Protein AF-B9Y318-F1 (afdb_monomer)

Mean predicted aligned error: 11.29 Å

Nearest PDB structures (foldseek):
  2r6f-assembly1_A  TM=8.697E-01  e=5.733E-09  Geobacillus stearothermophilus 10
  3uwx-assembly1_A-2  TM=8.760E-01  e=1.107E-08  Geobacillus sp. Y412MC52
  2r6f-assembly1_B  TM=8.798E-01  e=1.175E-08  Geobacillus stearothermophilus 10
  2vf7-assembly1_B  TM=6.919E-01  e=1.102E-04  Deinococcus radiodurans
  2vf7-assembly2_C  TM=6.756E-01  e=2.257E-04  Deinococcus radiodurans

Secondary structure (DSSP, 8-state):
------------PPPHHHHHHHHHHH---HHHHHHHHTT------TTTTT--S-HHHHH-EETTEEHHHHHTSBHHHHHHHHHS----HHHHHHHHHHHHHHHHHHHHHHHTT-TT-BTTS-GGGSGGGGG--------PPP-

Sequence (143 aa):
SRSGNRFSRNDYIEGVKTLIERRFVETTSTMSREWYASFMAESPCPKCGGKRLNEMALSVRVGGKNIYEWTTMSVIQALDFMKNLQLDPMRAEIARLVIKEIVSRLTFLKDVGLEYLTLDRLAGRCPAARRSGSGWRRRSARS

Structure (mmCIF, N/CA/C/O backbone):
data_AF-B9Y318-F1
#
_entry.id   AF-B9Y318-F1
#
loop_
_atom_site.group_PDB
_atom_site.id
_atom_site.type_symbol
_atom_site.label_atom_id
_atom_site.label_alt_id
_atom_site.label_comp_id
_atom_site.label_asym_id
_atom_site.label_entity_id
_atom_site.label_seq_id
_atom_site.pdbx_PDB_ins_code
_atom_site.Cartn_x
_atom_site.Cartn_y
_atom_site.Cartn_z
_atom_site.occupancy
_atom_site.B_iso_or_equiv
_atom_site.auth_seq_id
_atom_site.auth_comp_id
_atom_site.auth_asym_id
_atom_site.auth_atom_id
_atom_site.pdbx_PDB_model_num
ATOM 1 N N . SER A 1 1 ? 39.372 -10.248 -65.090 1.00 48.06 1 SER A N 1
ATOM 2 C CA . SER A 1 1 ? 38.186 -10.402 -64.223 1.00 48.06 1 SER A CA 1
ATOM 3 C C . SER A 1 1 ? 38.620 -10.393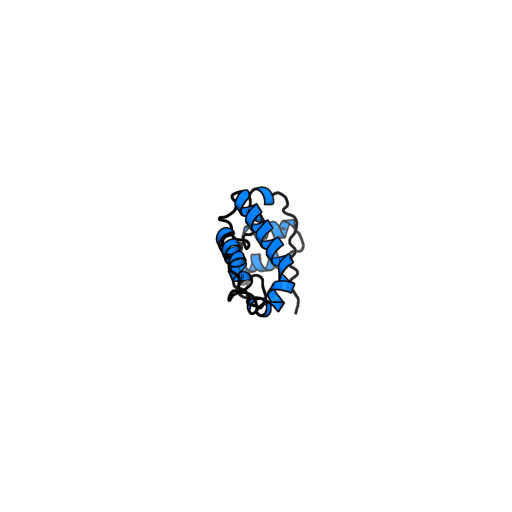 -62.766 1.00 48.06 1 SER A C 1
ATOM 5 O O . SER A 1 1 ? 39.345 -11.292 -62.367 1.00 48.06 1 SER A O 1
ATOM 7 N N . ARG A 1 2 ? 38.290 -9.347 -61.991 1.00 54.66 2 ARG A N 1
ATOM 8 C CA . ARG A 1 2 ? 38.660 -9.241 -60.566 1.00 54.66 2 ARG A CA 1
ATOM 9 C C . ARG A 1 2 ? 37.731 -10.138 -59.744 1.00 54.66 2 ARG A C 1
ATOM 11 O O . ARG A 1 2 ? 36.595 -9.761 -59.477 1.00 54.66 2 ARG A O 1
ATOM 18 N N . SER A 1 3 ? 38.191 -11.333 -59.393 1.00 60.28 3 SER A N 1
ATOM 19 C CA . SER A 1 3 ? 37.486 -12.239 -58.484 1.00 60.28 3 SER A CA 1
ATOM 20 C C . SER A 1 3 ? 37.475 -11.632 -57.079 1.00 60.28 3 SER A C 1
ATOM 22 O O . SER A 1 3 ? 38.492 -11.618 -56.388 1.00 60.28 3 SER A O 1
ATOM 24 N N . GLY A 1 4 ? 36.336 -11.061 -56.687 1.00 63.62 4 GLY A N 1
ATOM 25 C CA . GLY A 1 4 ? 36.133 -10.482 -55.363 1.00 63.62 4 GLY A CA 1
ATOM 26 C C . GLY A 1 4 ? 36.126 -11.569 -54.294 1.00 63.62 4 GLY A C 1
ATOM 27 O O . GLY A 1 4 ? 35.203 -12.380 -54.239 1.00 63.62 4 GLY A O 1
ATOM 28 N N . ASN A 1 5 ? 37.153 -11.578 -53.448 1.00 75.19 5 ASN A N 1
ATOM 29 C CA . ASN A 1 5 ? 37.239 -12.470 -52.298 1.00 75.19 5 ASN A CA 1
ATOM 30 C C . ASN A 1 5 ? 36.132 -12.095 -51.295 1.00 75.19 5 ASN A C 1
ATOM 32 O O . ASN A 1 5 ? 36.176 -11.014 -50.704 1.00 75.19 5 ASN A O 1
ATOM 36 N N . ARG A 1 6 ? 35.121 -12.954 -51.112 1.00 69.69 6 ARG A N 1
ATOM 37 C CA . ARG A 1 6 ? 34.127 -12.792 -50.038 1.00 69.69 6 ARG A CA 1
ATOM 38 C C . ARG A 1 6 ? 34.651 -13.457 -48.773 1.00 69.69 6 ARG A C 1
ATOM 40 O O . ARG A 1 6 ? 34.793 -14.673 -48.730 1.00 69.69 6 ARG A O 1
ATOM 47 N N . PHE A 1 7 ? 34.881 -12.658 -47.739 1.00 72.94 7 PHE A N 1
ATOM 48 C CA . PHE A 1 7 ? 35.099 -13.157 -46.386 1.00 72.94 7 PHE A CA 1
ATOM 49 C C . PHE A 1 7 ? 33.741 -13.337 -45.704 1.00 72.94 7 PHE A C 1
ATOM 51 O O . PHE A 1 7 ? 33.050 -12.357 -45.433 1.00 72.94 7 PHE A O 1
ATOM 58 N N . SER A 1 8 ? 33.343 -14.582 -45.443 1.00 70.88 8 SER A N 1
ATOM 59 C CA . SER A 1 8 ? 32.197 -14.893 -44.583 1.00 70.88 8 SER A CA 1
ATOM 60 C C . SER A 1 8 ? 32.695 -15.229 -43.180 1.00 70.88 8 SER A C 1
ATOM 62 O O . SER A 1 8 ? 33.397 -16.226 -43.002 1.00 70.88 8 SER A O 1
ATOM 64 N N . ARG A 1 9 ? 32.329 -14.413 -42.189 1.00 74.38 9 ARG A N 1
ATOM 65 C CA . ARG A 1 9 ? 32.573 -14.681 -40.768 1.00 74.38 9 ARG A CA 1
ATOM 66 C C . ARG A 1 9 ? 31.229 -14.884 -40.079 1.00 74.38 9 ARG A C 1
ATOM 68 O O . ARG A 1 9 ? 30.394 -13.985 -40.093 1.00 74.38 9 ARG A O 1
ATOM 75 N N . ASN A 1 10 ? 31.028 -16.063 -39.500 1.00 77.50 10 ASN A N 1
ATOM 76 C CA . ASN A 1 10 ? 29.864 -16.341 -38.667 1.00 77.50 10 ASN A CA 1
ATOM 77 C C . ASN A 1 10 ? 30.221 -16.002 -37.220 1.00 77.50 10 ASN A C 1
ATOM 79 O O . ASN A 1 10 ? 30.724 -16.853 -36.491 1.00 77.50 10 ASN A O 1
ATOM 83 N N . ASP A 1 11 ? 29.987 -14.754 -36.823 1.00 80.38 11 ASP A N 1
ATOM 84 C CA . ASP A 1 11 ? 30.015 -14.366 -35.414 1.00 80.38 11 ASP A CA 1
ATOM 85 C C . ASP A 1 11 ? 28.610 -14.532 -34.812 1.00 80.38 11 ASP A C 1
ATOM 87 O O . ASP A 1 11 ? 27.597 -14.278 -35.468 1.00 80.38 11 ASP A O 1
ATOM 91 N N . TYR A 1 12 ? 28.538 -14.969 -33.554 1.00 83.44 12 TYR A N 1
ATOM 92 C CA . TYR A 1 12 ? 27.276 -15.021 -32.822 1.00 83.44 12 TYR A CA 1
ATOM 93 C C . TYR A 1 12 ? 26.842 -13.599 -32.458 1.00 83.44 12 TYR A C 1
ATOM 95 O O . TYR A 1 12 ? 27.501 -12.920 -31.669 1.00 83.44 12 TYR A O 1
ATOM 103 N N . ILE A 1 13 ? 25.728 -13.152 -33.030 1.00 83.81 13 ILE A N 1
ATOM 104 C CA . ILE A 1 13 ? 25.113 -11.869 -32.692 1.00 83.81 13 ILE A CA 1
ATOM 105 C C . ILE A 1 13 ? 24.063 -12.138 -31.613 1.00 83.81 13 ILE A C 1
ATOM 107 O O . ILE A 1 13 ? 23.088 -12.850 -31.855 1.00 83.81 13 ILE A O 1
ATOM 111 N N . GLU A 1 14 ? 24.260 -11.580 -30.416 1.00 85.38 14 GLU A N 1
ATOM 112 C CA . GLU A 1 14 ? 23.245 -11.654 -29.363 1.00 85.38 14 GLU A CA 1
ATOM 113 C C . GLU A 1 14 ? 21.962 -10.913 -29.781 1.00 85.38 14 GLU A C 1
ATOM 115 O O . GLU A 1 14 ? 22.000 -9.899 -30.481 1.00 85.38 14 GLU A O 1
ATOM 120 N N . GLY A 1 15 ? 20.803 -11.416 -29.348 1.00 91.12 15 GLY A N 1
ATOM 121 C CA . GLY A 1 15 ? 19.522 -10.770 -29.629 1.00 91.12 15 GLY A CA 1
ATOM 122 C C . GLY A 1 15 ? 19.428 -9.381 -28.990 1.00 91.12 15 GLY A C 1
ATOM 123 O O . GLY A 1 15 ? 19.893 -9.168 -27.870 1.00 91.12 15 GLY A O 1
ATOM 124 N N . VAL A 1 16 ? 18.757 -8.442 -29.667 1.00 90.56 16 VAL A N 1
ATOM 125 C CA . VAL A 1 16 ? 18.632 -7.034 -29.228 1.00 90.56 16 VAL A CA 1
ATOM 126 C C . VAL A 1 16 ? 18.072 -6.912 -27.804 1.00 90.56 16 VAL A C 1
ATOM 128 O O . VAL A 1 16 ? 18.542 -6.090 -27.022 1.00 90.56 16 VAL A O 1
ATOM 131 N N . LYS A 1 17 ? 17.108 -7.763 -27.429 1.00 90.00 17 LYS A N 1
ATOM 132 C CA . LYS A 1 17 ? 16.550 -7.803 -26.069 1.00 90.00 17 LYS A CA 1
ATOM 133 C C . LYS A 1 17 ? 17.618 -8.147 -25.022 1.00 90.00 17 LYS A C 1
ATOM 135 O O . LYS A 1 17 ? 17.771 -7.419 -24.046 1.00 90.00 17 LYS A O 1
ATOM 140 N N . THR A 1 18 ? 18.357 -9.233 -25.242 1.00 90.44 18 THR A N 1
ATOM 141 C CA . THR A 1 18 ? 19.411 -9.710 -24.334 1.00 90.44 18 THR A CA 1
ATOM 142 C C . THR A 1 18 ? 20.529 -8.680 -24.201 1.00 90.44 18 THR A C 1
ATOM 144 O O . THR A 1 18 ? 20.978 -8.410 -23.088 1.00 90.44 18 THR A O 1
ATOM 147 N N . LEU A 1 19 ? 20.898 -8.031 -25.313 1.00 91.25 19 LEU A N 1
ATOM 148 C CA . LEU A 1 19 ? 21.851 -6.924 -25.323 1.00 91.25 19 LEU A CA 1
ATOM 149 C C . LEU A 1 19 ? 21.391 -5.790 -24.394 1.00 91.25 19 LEU A C 1
ATOM 151 O O . LEU A 1 19 ? 22.160 -5.348 -23.543 1.00 91.25 19 LEU A O 1
ATOM 155 N N . ILE A 1 20 ? 20.146 -5.323 -24.534 1.00 91.38 20 ILE A N 1
ATOM 156 C CA . ILE A 1 20 ? 19.601 -4.218 -23.727 1.00 91.38 20 ILE A CA 1
ATOM 157 C C . ILE A 1 20 ? 19.540 -4.593 -22.238 1.00 91.38 20 ILE A C 1
ATOM 159 O O . ILE A 1 20 ? 19.983 -3.810 -21.395 1.00 91.38 20 ILE A O 1
ATOM 163 N N . GLU A 1 21 ? 19.038 -5.785 -21.902 1.00 90.25 21 GLU A N 1
ATOM 164 C CA . GLU A 1 21 ? 18.947 -6.270 -20.515 1.00 90.25 21 GLU A CA 1
ATOM 165 C C . GLU A 1 21 ? 20.327 -6.337 -19.849 1.00 90.25 21 GLU A C 1
ATOM 167 O O . GLU A 1 21 ? 20.531 -5.801 -18.756 1.00 90.25 21 GLU A O 1
ATOM 172 N N . ARG A 1 22 ? 21.301 -6.935 -20.538 1.00 92.19 22 ARG A N 1
ATOM 173 C CA . ARG A 1 22 ? 22.675 -7.066 -20.054 1.00 92.19 22 ARG A CA 1
ATOM 174 C C . ARG A 1 22 ? 23.344 -5.703 -19.875 1.00 92.19 22 ARG A C 1
ATOM 176 O O . ARG A 1 22 ? 23.875 -5.413 -18.802 1.00 92.19 22 ARG A O 1
ATOM 183 N N . ARG A 1 23 ? 23.263 -4.830 -20.886 1.00 91.31 23 ARG A N 1
ATOM 184 C CA . ARG A 1 23 ? 23.849 -3.479 -20.841 1.00 91.31 23 ARG A CA 1
ATOM 185 C C . ARG A 1 23 ? 23.249 -2.636 -19.724 1.00 91.31 23 ARG A C 1
ATOM 187 O O . ARG A 1 23 ? 23.987 -1.902 -19.072 1.00 91.31 23 ARG A O 1
ATOM 194 N N . PHE A 1 24 ? 21.953 -2.761 -19.447 1.00 91.06 24 PHE A N 1
ATOM 195 C CA . PHE A 1 24 ? 21.326 -2.068 -18.322 1.00 91.06 24 PHE A CA 1
ATOM 196 C C . PHE A 1 24 ? 21.911 -2.490 -16.964 1.00 91.06 24 PHE A C 1
ATOM 198 O O . PHE A 1 24 ? 22.084 -1.652 -16.075 1.00 91.06 24 PHE A O 1
ATOM 205 N N . VAL A 1 25 ? 22.227 -3.777 -16.785 1.00 89.56 25 VAL A N 1
ATOM 206 C CA . VAL A 1 25 ? 22.806 -4.303 -15.538 1.00 89.56 25 VAL A CA 1
ATOM 207 C C . VAL A 1 25 ? 24.273 -3.902 -15.389 1.00 89.56 25 VAL A C 1
ATOM 209 O O . VAL A 1 25 ? 24.657 -3.426 -14.321 1.00 89.56 25 VAL A O 1
ATOM 212 N N . GLU A 1 26 ? 25.065 -4.056 -16.449 1.00 91.69 26 GLU A N 1
ATOM 213 C CA . GLU A 1 26 ? 26.510 -3.791 -16.448 1.00 91.69 26 GLU A CA 1
ATOM 214 C C . GLU A 1 26 ? 26.858 -2.300 -16.388 1.00 91.69 26 GLU A C 1
ATOM 216 O O . GLU A 1 26 ? 27.896 -1.925 -15.842 1.00 91.69 26 GLU A O 1
ATOM 221 N N . THR A 1 27 ? 26.015 -1.431 -16.954 1.00 91.81 27 THR A N 1
ATOM 222 C CA . THR A 1 27 ? 26.354 -0.011 -17.062 1.00 91.81 27 THR A CA 1
ATOM 223 C C . THR A 1 27 ? 26.321 0.686 -15.702 1.00 91.81 27 THR A C 1
ATOM 225 O O . THR A 1 27 ? 25.304 0.705 -15.001 1.00 91.81 27 THR A O 1
ATOM 228 N N . THR A 1 28 ? 27.440 1.324 -15.361 1.00 86.00 28 THR A N 1
ATOM 229 C CA . THR A 1 28 ? 27.622 2.129 -14.144 1.00 86.00 28 THR A CA 1
ATOM 230 C C . THR A 1 28 ? 27.196 3.590 -14.316 1.00 86.00 28 THR A C 1
ATOM 232 O O . THR A 1 28 ? 26.869 4.245 -13.329 1.00 86.00 28 THR A O 1
ATOM 235 N N . SER A 1 29 ? 27.165 4.096 -15.555 1.00 91.50 29 SER A N 1
ATOM 236 C CA . SER A 1 29 ? 26.753 5.468 -15.880 1.00 91.50 29 SER A CA 1
ATOM 237 C C . SER A 1 29 ? 25.238 5.657 -15.766 1.00 91.50 29 SER A C 1
ATOM 239 O O . SER A 1 29 ? 24.455 4.861 -16.290 1.00 91.50 29 SER A O 1
ATOM 241 N N . THR A 1 30 ? 24.821 6.743 -15.113 1.00 88.06 30 THR A N 1
ATOM 242 C CA . THR A 1 30 ? 23.411 7.109 -14.905 1.00 88.06 30 THR A CA 1
ATOM 243 C C . THR A 1 30 ? 22.697 7.410 -16.221 1.00 88.06 30 THR A C 1
ATOM 245 O O . THR A 1 30 ? 21.654 6.821 -16.489 1.00 88.06 30 THR A O 1
ATOM 248 N N . MET A 1 31 ? 23.302 8.235 -17.081 1.00 89.06 31 MET A N 1
ATOM 249 C CA . MET A 1 31 ? 22.731 8.648 -18.372 1.00 89.06 31 MET A CA 1
ATOM 250 C C . MET A 1 31 ? 22.439 7.448 -19.280 1.00 89.06 31 MET A C 1
ATOM 252 O O . MET A 1 31 ? 21.367 7.325 -19.867 1.00 89.06 31 MET A O 1
ATOM 256 N N . SER A 1 32 ? 23.388 6.516 -19.367 1.00 87.06 32 SER A N 1
ATOM 257 C CA . SER A 1 32 ? 23.219 5.309 -20.172 1.00 87.06 32 SER A CA 1
ATOM 258 C C . SER A 1 32 ? 22.155 4.384 -19.578 1.00 87.06 32 SER A C 1
ATOM 260 O O . SER A 1 32 ? 21.371 3.798 -20.318 1.00 87.06 32 SER A O 1
ATOM 262 N N . ARG A 1 33 ? 22.082 4.275 -18.244 1.00 89.25 33 ARG A N 1
ATOM 263 C CA . ARG A 1 33 ? 21.067 3.464 -17.560 1.00 89.25 33 ARG A CA 1
ATOM 264 C C . ARG A 1 33 ? 19.652 3.989 -17.800 1.00 89.25 33 ARG A C 1
ATOM 266 O O . ARG A 1 33 ? 18.752 3.186 -18.023 1.00 89.25 33 ARG A O 1
ATOM 273 N N . GLU A 1 34 ? 19.466 5.305 -17.785 1.00 89.19 34 GLU A N 1
ATOM 274 C CA . GLU A 1 34 ? 18.190 5.959 -18.099 1.00 89.19 34 GLU A CA 1
ATOM 275 C C . GLU A 1 34 ? 17.779 5.741 -19.558 1.00 89.19 34 GLU A C 1
ATOM 277 O O . GLU A 1 34 ? 16.625 5.409 -19.828 1.00 89.19 34 GLU A O 1
ATOM 282 N N . TRP A 1 35 ? 18.731 5.828 -20.493 1.00 90.19 35 TRP A N 1
ATOM 283 C CA . TRP A 1 35 ? 18.474 5.540 -21.904 1.00 90.19 35 TRP A CA 1
ATOM 284 C C . TRP A 1 35 ? 17.992 4.099 -22.116 1.00 90.19 35 TRP A C 1
ATOM 286 O O . TRP A 1 35 ? 16.953 3.889 -22.737 1.00 90.19 35 TRP A O 1
ATOM 296 N N . TYR A 1 36 ? 18.667 3.104 -21.529 1.00 90.06 36 TYR A N 1
ATOM 297 C CA . TYR A 1 36 ? 18.208 1.710 -21.601 1.00 90.06 36 TYR A CA 1
ATOM 298 C C . TYR A 1 36 ? 16.868 1.492 -20.881 1.00 90.06 36 TYR A C 1
ATOM 300 O O . TYR A 1 36 ? 16.038 0.721 -21.362 1.00 90.06 36 TYR A O 1
ATOM 308 N N . ALA A 1 37 ? 16.628 2.185 -19.762 1.00 87.56 37 ALA A N 1
ATOM 309 C CA . ALA A 1 37 ? 15.367 2.101 -19.028 1.00 87.56 37 ALA A CA 1
ATOM 310 C C . ALA A 1 37 ? 14.166 2.606 -19.841 1.00 87.56 37 ALA A C 1
ATOM 312 O O . ALA A 1 37 ? 13.057 2.134 -19.611 1.00 87.56 37 ALA A O 1
ATOM 313 N N . SER A 1 38 ? 14.369 3.510 -20.808 1.00 89.50 38 SER A N 1
ATOM 314 C CA . SER A 1 38 ? 13.293 4.002 -21.683 1.00 89.50 38 SER A CA 1
ATOM 315 C C . SER A 1 38 ? 12.643 2.901 -22.534 1.00 89.50 38 SER A C 1
ATOM 317 O O . SER A 1 38 ? 11.483 3.023 -22.919 1.00 89.50 38 SER A O 1
ATOM 319 N N . PHE A 1 39 ? 13.361 1.799 -22.769 1.00 90.06 39 PHE A N 1
ATOM 320 C CA . PHE A 1 39 ? 12.861 0.623 -23.485 1.00 90.06 39 PHE A CA 1
ATOM 321 C C . PHE A 1 39 ? 12.278 -0.450 -22.553 1.00 90.06 39 PHE A C 1
ATOM 323 O O . PHE A 1 39 ? 11.874 -1.515 -23.018 1.00 90.06 39 PHE A O 1
ATOM 330 N N . MET A 1 40 ? 12.254 -0.205 -21.240 1.00 88.94 40 MET A N 1
ATOM 331 C CA . MET A 1 40 ? 11.779 -1.150 -20.232 1.00 88.94 40 MET A CA 1
ATOM 332 C C . MET A 1 40 ? 10.464 -0.679 -19.609 1.00 88.94 40 MET A C 1
ATOM 334 O O . MET A 1 40 ? 10.212 0.512 -19.451 1.00 88.94 40 MET A O 1
ATOM 338 N N . ALA A 1 41 ? 9.633 -1.639 -19.203 1.00 87.31 41 ALA A N 1
ATOM 339 C CA . ALA A 1 41 ? 8.394 -1.385 -18.480 1.00 87.31 41 ALA A CA 1
ATOM 340 C C . ALA A 1 41 ? 8.422 -2.049 -17.099 1.00 87.31 41 ALA A C 1
ATOM 342 O O . ALA A 1 41 ? 9.017 -3.114 -16.908 1.00 87.31 41 ALA A O 1
ATOM 343 N N . GLU A 1 42 ? 7.749 -1.431 -16.130 1.00 82.25 42 GLU A N 1
ATOM 344 C CA . GLU A 1 42 ? 7.541 -2.045 -14.822 1.00 82.25 42 GLU A CA 1
ATOM 345 C C . GLU A 1 42 ? 6.561 -3.218 -14.943 1.00 82.25 42 GLU A C 1
ATOM 347 O O . GLU A 1 42 ? 5.457 -3.076 -15.467 1.00 82.25 42 GLU A O 1
ATOM 352 N N . SER A 1 43 ? 6.951 -4.372 -14.409 1.00 86.00 43 SER A N 1
ATOM 353 C CA . SER A 1 43 ? 6.097 -5.552 -14.279 1.00 86.00 43 SER A CA 1
ATOM 354 C C . SER A 1 43 ? 6.033 -5.999 -12.815 1.00 86.00 43 SER A C 1
ATOM 356 O O . SER A 1 43 ? 6.956 -5.719 -12.035 1.00 86.00 43 SER A O 1
ATOM 358 N N . PRO A 1 44 ? 4.939 -6.659 -12.386 1.00 85.00 44 PRO A N 1
ATOM 359 C CA . PRO A 1 44 ? 4.863 -7.209 -11.042 1.00 85.00 44 PRO A CA 1
ATOM 360 C C . PRO A 1 44 ? 5.970 -8.246 -10.842 1.00 85.00 44 PRO A C 1
ATOM 362 O O . PRO A 1 44 ? 6.242 -9.077 -11.705 1.00 85.00 44 PRO A O 1
ATOM 365 N N . CYS A 1 45 ? 6.619 -8.201 -9.679 1.00 85.81 45 CYS A N 1
ATOM 366 C CA . CYS A 1 45 ? 7.674 -9.154 -9.355 1.00 85.81 45 CYS A CA 1
ATOM 367 C C . CYS A 1 45 ? 7.093 -10.580 -9.319 1.00 85.81 45 CYS A C 1
ATOM 369 O O . CYS A 1 45 ? 6.151 -10.799 -8.555 1.00 85.81 45 CYS A O 1
ATOM 371 N N . PRO A 1 46 ? 7.668 -11.557 -10.044 1.00 84.88 46 PRO A N 1
ATOM 372 C CA . PRO A 1 46 ? 7.132 -12.919 -10.093 1.00 84.88 46 PRO A CA 1
ATOM 373 C C . PRO A 1 46 ? 7.211 -13.637 -8.739 1.00 84.88 46 PRO A C 1
ATOM 375 O O . PRO A 1 46 ? 6.383 -14.489 -8.450 1.00 84.88 46 PRO A O 1
ATOM 378 N N . LYS A 1 47 ? 8.167 -13.261 -7.875 1.00 83.25 47 LYS A N 1
ATOM 379 C CA . LYS A 1 47 ? 8.354 -13.885 -6.556 1.00 83.25 47 LYS A CA 1
ATOM 380 C C . LYS A 1 47 ? 7.283 -13.474 -5.544 1.00 83.25 47 LYS A C 1
ATOM 382 O O . LYS A 1 47 ? 6.767 -14.311 -4.822 1.00 83.25 47 LYS A O 1
ATOM 387 N N . CYS A 1 48 ? 6.977 -12.179 -5.455 1.00 84.19 48 CYS A N 1
ATOM 388 C CA . CYS A 1 48 ? 6.023 -11.666 -4.466 1.00 84.19 48 CYS A CA 1
ATOM 389 C C . CYS A 1 48 ? 4.673 -11.262 -5.070 1.00 84.19 48 CYS A C 1
ATOM 391 O O . CYS A 1 48 ? 3.817 -10.766 -4.346 1.00 84.19 48 CYS A O 1
ATOM 393 N N . GLY A 1 49 ? 4.484 -11.398 -6.385 1.00 82.12 49 GLY A N 1
ATOM 394 C CA . GLY A 1 49 ? 3.267 -10.981 -7.088 1.00 82.12 49 GLY A CA 1
ATOM 395 C C . GLY A 1 49 ? 2.977 -9.481 -6.990 1.00 82.12 49 GLY A C 1
ATOM 396 O O . GLY A 1 49 ? 1.831 -9.069 -7.096 1.00 82.12 49 GLY A O 1
ATOM 397 N N . GLY A 1 50 ? 3.995 -8.658 -6.716 1.00 83.88 50 GLY A N 1
ATOM 398 C CA . GLY A 1 50 ? 3.824 -7.222 -6.470 1.00 83.88 50 GLY A CA 1
ATOM 399 C C . GLY A 1 50 ? 3.564 -6.829 -5.011 1.00 83.88 50 GLY A C 1
ATOM 400 O O . GLY A 1 50 ? 3.552 -5.637 -4.728 1.00 83.88 50 GLY A O 1
ATOM 401 N N . LYS A 1 51 ? 3.477 -7.786 -4.073 1.00 86.88 51 LYS A N 1
ATOM 402 C CA . LYS A 1 51 ? 3.199 -7.536 -2.641 1.00 86.88 51 LYS A CA 1
ATOM 403 C C . LYS A 1 51 ? 4.339 -6.872 -1.867 1.00 86.88 51 LYS A C 1
ATOM 405 O O . LYS A 1 51 ? 4.128 -6.387 -0.765 1.00 86.88 51 LYS A O 1
ATOM 410 N N . ARG A 1 52 ? 5.565 -6.888 -2.413 1.00 88.44 52 ARG A N 1
ATOM 411 C CA . ARG A 1 52 ? 6.798 -6.287 -1.839 1.00 88.44 52 ARG A CA 1
ATOM 412 C C . ARG A 1 52 ? 7.223 -6.812 -0.461 1.00 88.44 52 ARG A C 1
ATOM 414 O O . ARG A 1 52 ? 8.182 -6.298 0.105 1.00 88.44 52 ARG A O 1
ATOM 421 N N . LEU A 1 53 ? 6.560 -7.848 0.038 1.00 89.12 53 LEU A N 1
ATOM 422 C CA . LEU A 1 53 ? 6.806 -8.461 1.336 1.00 89.12 53 LEU A CA 1
ATOM 423 C C . LEU A 1 53 ? 7.286 -9.904 1.175 1.00 89.12 53 LEU A C 1
ATOM 425 O O . LEU A 1 53 ? 7.043 -10.541 0.146 1.00 89.12 53 LEU A O 1
ATOM 429 N N . ASN A 1 54 ? 7.990 -10.399 2.194 1.00 90.69 54 ASN A N 1
ATOM 430 C CA . ASN A 1 54 ? 8.346 -11.810 2.300 1.00 90.69 54 ASN A CA 1
ATOM 431 C C . ASN A 1 54 ? 7.129 -12.642 2.749 1.00 90.69 54 ASN A C 1
ATOM 433 O O . ASN A 1 54 ? 6.126 -12.112 3.226 1.00 90.69 54 ASN A O 1
ATOM 437 N N . GLU A 1 55 ? 7.226 -13.961 2.602 1.00 89.94 55 GLU A N 1
ATOM 438 C CA . GLU A 1 55 ? 6.133 -14.881 2.941 1.00 89.94 55 GLU A CA 1
ATOM 439 C C . GLU A 1 55 ? 5.795 -14.855 4.438 1.00 89.94 55 GLU A C 1
ATOM 441 O O . GLU A 1 55 ? 4.620 -14.832 4.793 1.00 89.94 55 GLU A O 1
ATOM 446 N N . MET A 1 56 ? 6.807 -14.741 5.307 1.00 91.38 56 MET A N 1
ATOM 447 C CA . MET A 1 56 ? 6.626 -14.648 6.763 1.00 91.38 56 MET A CA 1
ATOM 448 C C . MET A 1 56 ? 5.821 -13.410 7.192 1.00 91.38 56 MET A C 1
ATOM 450 O O . MET A 1 56 ? 5.006 -13.482 8.106 1.00 91.38 56 MET A O 1
ATOM 454 N N . ALA A 1 57 ? 6.006 -12.262 6.537 1.00 91.12 57 ALA A N 1
ATOM 455 C CA . ALA A 1 57 ? 5.195 -11.079 6.818 1.00 91.12 57 ALA A CA 1
ATOM 456 C C . ALA A 1 57 ? 3.755 -11.251 6.313 1.00 91.12 57 ALA A C 1
ATOM 458 O O . ALA A 1 57 ? 2.817 -10.788 6.957 1.00 91.12 57 ALA A O 1
ATOM 459 N N . LEU A 1 58 ? 3.562 -11.939 5.183 1.00 91.56 58 LEU A N 1
ATOM 460 C CA . LEU A 1 58 ? 2.236 -12.206 4.616 1.00 91.56 58 LEU A CA 1
ATOM 461 C C . LEU A 1 58 ? 1.449 -13.277 5.387 1.00 91.56 58 LEU A C 1
ATOM 463 O O . LEU A 1 58 ? 0.224 -13.325 5.267 1.00 91.56 58 LEU A O 1
ATOM 467 N N . SER A 1 59 ? 2.120 -14.116 6.180 1.00 93.56 59 SER A N 1
ATOM 468 C CA . SER A 1 59 ? 1.453 -15.090 7.048 1.00 93.56 59 SER A CA 1
ATOM 469 C C . SER A 1 59 ? 0.859 -14.470 8.314 1.00 93.56 59 SER A C 1
ATOM 471 O O . SER A 1 59 ? -0.046 -15.058 8.902 1.00 93.56 59 SER A O 1
ATOM 473 N N . VAL A 1 60 ? 1.322 -13.286 8.736 1.00 93.50 60 VAL A N 1
ATOM 474 C CA . VAL A 1 60 ? 0.758 -12.587 9.900 1.00 93.50 60 VAL A CA 1
ATOM 475 C C . VAL A 1 60 ? -0.608 -12.008 9.537 1.00 93.50 60 VAL A C 1
ATOM 477 O O . VAL A 1 60 ? -0.743 -11.267 8.562 1.00 93.50 60 VAL A O 1
ATOM 480 N N . ARG A 1 61 ? -1.626 -12.334 10.341 1.00 93.50 61 ARG A N 1
ATOM 481 C CA . ARG A 1 61 ? -3.008 -11.888 10.135 1.00 93.50 61 ARG A CA 1
ATOM 482 C C . ARG A 1 61 ? -3.559 -11.174 11.359 1.00 93.50 61 ARG A C 1
ATOM 484 O O . ARG A 1 61 ? -3.377 -11.626 12.486 1.00 93.50 61 ARG A O 1
ATO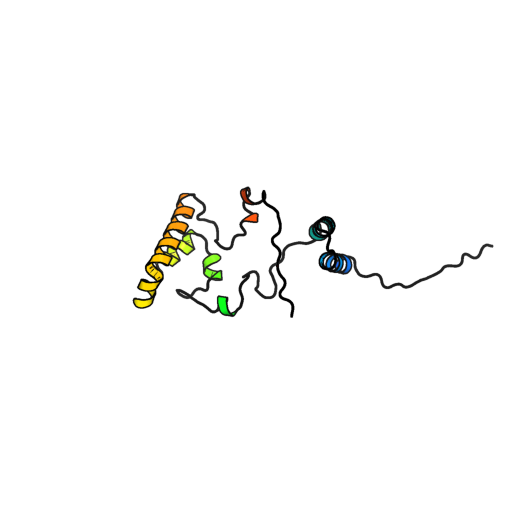M 491 N N . VAL A 1 62 ? -4.297 -10.099 11.114 1.00 92.56 62 VAL A N 1
ATOM 492 C CA . VAL A 1 62 ? -5.059 -9.342 12.111 1.00 92.56 62 VAL A CA 1
ATOM 493 C C . VAL A 1 62 ? -6.495 -9.268 11.609 1.00 92.56 62 VAL A C 1
ATOM 495 O O . VAL A 1 62 ? -6.715 -8.951 10.443 1.00 92.56 62 VAL A O 1
ATOM 498 N N . GLY A 1 63 ? -7.479 -9.645 12.432 1.00 89.50 63 GLY A N 1
ATOM 499 C CA . GLY A 1 63 ? -8.888 -9.667 12.003 1.00 89.50 63 GLY A CA 1
ATOM 500 C C . GLY A 1 63 ? -9.139 -10.512 10.744 1.00 89.50 63 GLY A C 1
ATOM 501 O O . GLY A 1 63 ? -9.963 -10.156 9.907 1.00 89.50 63 GLY A O 1
ATOM 502 N N . GLY A 1 64 ? -8.367 -11.590 10.559 1.00 91.12 64 GLY A N 1
ATOM 503 C CA . GLY A 1 64 ? -8.476 -12.491 9.407 1.00 91.12 64 GLY A CA 1
ATOM 504 C C . GLY A 1 64 ? -7.763 -12.036 8.127 1.00 91.12 64 GLY A C 1
ATOM 505 O O . GLY A 1 64 ? -7.721 -12.818 7.177 1.00 91.12 64 GLY A O 1
ATOM 506 N N . LYS A 1 65 ? -7.159 -10.839 8.103 1.00 93.38 65 LYS A N 1
ATOM 507 C CA . LYS A 1 65 ? -6.481 -10.276 6.924 1.00 93.38 65 LYS A CA 1
ATOM 508 C C . LYS A 1 65 ? -4.995 -10.066 7.158 1.00 93.38 65 LYS A C 1
ATOM 510 O O . LYS A 1 65 ? -4.582 -9.719 8.263 1.00 93.38 65 LYS A O 1
ATOM 515 N N . ASN A 1 66 ? -4.189 -10.285 6.124 1.00 94.38 66 ASN A N 1
ATOM 516 C CA . ASN A 1 66 ? -2.775 -9.912 6.160 1.00 94.38 66 ASN A CA 1
ATOM 517 C C . ASN A 1 66 ? -2.583 -8.421 5.837 1.00 94.38 66 ASN A C 1
ATOM 519 O O . ASN A 1 66 ? -3.500 -7.729 5.387 1.00 94.38 66 ASN A O 1
ATOM 523 N N . ILE A 1 67 ? -1.365 -7.925 6.058 1.00 93.00 67 ILE A N 1
ATOM 524 C CA . ILE A 1 67 ? -1.030 -6.514 5.836 1.00 93.00 67 ILE A CA 1
ATOM 525 C C . ILE A 1 67 ? -1.278 -6.064 4.388 1.00 93.00 67 ILE A C 1
ATOM 527 O O . ILE A 1 67 ? -1.794 -4.973 4.179 1.00 93.00 67 ILE A O 1
ATOM 531 N N . TYR A 1 68 ? -0.977 -6.907 3.397 1.00 93.25 68 TYR A N 1
ATOM 532 C CA . TYR A 1 68 ? -1.147 -6.563 1.984 1.00 93.25 68 TYR A CA 1
ATOM 533 C C . TYR A 1 68 ? -2.625 -6.468 1.586 1.00 93.25 68 TYR A C 1
ATOM 535 O O . TYR A 1 68 ? -3.034 -5.550 0.877 1.00 93.25 68 TYR A O 1
ATOM 543 N N . GLU A 1 69 ? -3.448 -7.399 2.067 1.00 92.56 69 GLU A N 1
ATOM 544 C CA . GLU A 1 69 ? -4.897 -7.391 1.863 1.00 92.56 69 GLU A CA 1
ATOM 545 C C . GLU A 1 69 ? -5.527 -6.133 2.451 1.00 92.56 69 GLU A C 1
ATOM 547 O O . GLU A 1 69 ? -6.399 -5.548 1.817 1.00 92.56 69 GLU A O 1
ATOM 552 N N . TRP A 1 70 ? -5.068 -5.697 3.627 1.00 94.31 70 TRP A N 1
ATOM 553 C CA . TRP A 1 70 ? -5.547 -4.468 4.249 1.00 94.31 70 TRP A CA 1
ATOM 554 C C . TRP A 1 70 ? -5.094 -3.216 3.486 1.00 94.31 70 TRP A C 1
ATOM 556 O O . TRP A 1 70 ? -5.912 -2.345 3.209 1.00 94.31 70 TRP A O 1
ATOM 566 N N . THR A 1 71 ? -3.830 -3.128 3.056 1.00 92.81 71 THR A N 1
ATOM 567 C CA . THR A 1 71 ? -3.343 -1.951 2.309 1.00 92.81 71 THR A CA 1
ATOM 568 C C . THR A 1 71 ? -3.918 -1.833 0.896 1.00 92.81 71 THR A C 1
ATOM 570 O O . THR A 1 71 ? -3.900 -0.749 0.313 1.00 92.81 71 THR A O 1
ATOM 573 N N . THR A 1 72 ? -4.427 -2.929 0.330 1.00 92.50 72 THR A N 1
ATOM 574 C CA . THR A 1 72 ? -5.054 -2.940 -1.004 1.00 92.50 72 THR A CA 1
ATOM 575 C C . THR A 1 72 ? -6.522 -2.497 -0.965 1.00 92.50 72 THR A C 1
ATOM 577 O O . THR A 1 72 ? -7.108 -2.217 -2.007 1.00 92.50 72 THR A O 1
ATOM 580 N N . MET A 1 73 ? -7.123 -2.387 0.221 1.00 93.19 73 MET A N 1
ATOM 581 C CA . MET A 1 73 ? -8.464 -1.823 0.384 1.00 93.19 73 MET A CA 1
ATOM 582 C C . MET A 1 73 ? -8.489 -0.325 0.108 1.00 93.19 73 MET A C 1
ATOM 584 O O . MET A 1 73 ? -7.472 0.360 0.252 1.00 93.19 73 MET A O 1
ATOM 588 N N . SER A 1 74 ? -9.668 0.195 -0.241 1.00 94.31 74 SER A N 1
ATOM 589 C CA . SER A 1 74 ? -9.880 1.642 -0.233 1.00 94.31 74 SER A CA 1
ATOM 590 C C . SER A 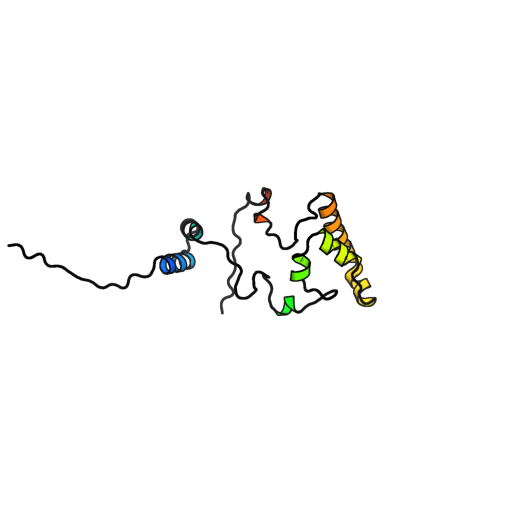1 74 ? -9.789 2.191 1.194 1.00 94.31 74 SER A C 1
ATOM 592 O O . SER A 1 74 ? -10.026 1.467 2.163 1.00 94.31 74 SER A O 1
ATOM 594 N N . VAL A 1 75 ? -9.477 3.479 1.343 1.00 94.62 75 VAL A N 1
ATOM 595 C CA . VAL A 1 75 ? -9.407 4.140 2.658 1.00 94.62 75 VAL A CA 1
ATOM 596 C C . VAL A 1 75 ? -10.720 3.985 3.433 1.00 94.62 75 VAL A C 1
ATOM 598 O O . VAL A 1 75 ? -10.667 3.726 4.633 1.00 94.62 75 VAL A O 1
ATOM 601 N N . ILE A 1 76 ? -11.883 4.057 2.768 1.00 94.38 76 ILE A N 1
ATOM 602 C CA . ILE A 1 76 ? -13.194 3.823 3.410 1.00 94.38 76 ILE A CA 1
ATOM 603 C C . ILE A 1 76 ? -13.263 2.411 3.998 1.00 94.38 76 ILE A C 1
ATOM 605 O O . ILE A 1 76 ? -13.531 2.243 5.184 1.00 94.38 76 ILE A O 1
ATOM 609 N N . GLN A 1 77 ? -12.960 1.398 3.185 1.00 94.44 77 GLN A N 1
ATOM 610 C CA . GLN A 1 77 ? -12.999 -0.001 3.612 1.00 94.44 77 GLN A CA 1
ATOM 611 C C . GLN A 1 77 ? -11.992 -0.285 4.732 1.00 94.44 77 GLN A C 1
ATOM 613 O O . GLN A 1 77 ? -12.306 -1.000 5.681 1.00 94.44 77 GLN A O 1
ATOM 618 N N . ALA A 1 78 ? -10.789 0.287 4.644 1.00 95.06 78 ALA A N 1
ATOM 619 C CA . ALA A 1 78 ? -9.763 0.151 5.670 1.00 95.06 78 ALA A CA 1
ATOM 620 C C . ALA A 1 78 ? -10.202 0.795 6.995 1.00 95.06 78 ALA A C 1
ATOM 622 O O . ALA A 1 78 ? -9.963 0.228 8.062 1.00 95.06 78 ALA A O 1
ATOM 623 N N . LEU A 1 79 ? -10.867 1.952 6.935 1.00 95.12 79 LEU A N 1
ATOM 624 C CA . LEU A 1 79 ? -11.407 2.652 8.097 1.00 95.12 79 LEU A CA 1
ATOM 625 C C . LEU A 1 79 ? -12.542 1.857 8.753 1.00 95.12 79 LEU A C 1
ATOM 627 O O . LEU A 1 79 ? -12.533 1.684 9.972 1.00 95.12 79 LEU A O 1
ATOM 631 N N . ASP A 1 80 ? -13.466 1.318 7.959 1.00 94.50 80 ASP A N 1
ATOM 632 C CA . ASP A 1 80 ? -14.552 0.469 8.455 1.00 94.50 80 ASP A CA 1
ATOM 633 C C . ASP A 1 80 ? -14.019 -0.833 9.062 1.00 94.50 80 ASP A C 1
ATOM 635 O O . ASP A 1 80 ? -14.486 -1.267 10.116 1.00 94.50 80 ASP A O 1
ATOM 639 N N . PHE A 1 81 ? -12.990 -1.428 8.455 1.00 95.38 81 PHE A N 1
ATOM 640 C CA . PHE A 1 81 ? -12.305 -2.591 9.012 1.00 95.38 81 PHE A CA 1
ATOM 641 C C . PHE A 1 81 ? -11.700 -2.286 10.387 1.00 95.38 81 PHE A C 1
ATOM 643 O O . PHE A 1 81 ? -11.907 -3.050 11.325 1.00 95.38 81 PHE A O 1
ATOM 650 N N . MET A 1 82 ? -10.994 -1.158 10.533 1.00 94.31 82 MET A N 1
ATOM 651 C CA . MET A 1 82 ? -10.366 -0.782 11.806 1.00 94.31 82 MET A CA 1
ATOM 652 C C . MET A 1 82 ? -11.388 -0.466 12.902 1.00 94.31 82 MET A C 1
ATOM 654 O O . MET A 1 82 ? -11.134 -0.772 14.064 1.00 94.31 82 MET A O 1
ATOM 658 N N . LYS A 1 83 ? -12.545 0.112 12.554 1.00 92.19 83 LYS A N 1
ATOM 659 C CA . LYS A 1 83 ? -13.630 0.387 13.512 1.00 92.19 83 LYS A CA 1
ATOM 660 C C . LYS A 1 83 ? -14.323 -0.879 14.014 1.00 92.19 83 LYS A C 1
ATOM 662 O O . LYS A 1 83 ? -14.736 -0.921 15.166 1.00 92.19 83 LYS A O 1
ATOM 667 N N . ASN A 1 84 ? -14.444 -1.894 13.160 1.00 93.62 84 ASN A N 1
ATOM 668 C CA . ASN A 1 84 ? -15.113 -3.155 13.486 1.00 93.62 84 ASN A CA 1
ATOM 669 C C . ASN A 1 84 ? -14.149 -4.252 13.965 1.00 93.62 84 ASN A C 1
ATOM 671 O O . ASN A 1 84 ? -14.571 -5.387 14.200 1.00 93.62 84 ASN A O 1
ATOM 675 N N . LEU A 1 85 ? -12.856 -3.943 14.096 1.00 93.31 85 LEU A N 1
ATOM 676 C CA . LEU A 1 85 ? -11.838 -4.912 14.466 1.00 93.31 85 LEU A CA 1
ATOM 677 C C . LEU A 1 85 ? -12.040 -5.387 15.910 1.00 93.31 85 LEU A C 1
ATOM 679 O O . LEU A 1 85 ? -11.846 -4.635 16.861 1.00 93.31 85 LEU A O 1
ATOM 683 N N . GLN A 1 86 ? -12.373 -6.666 16.063 1.00 91.56 86 GLN A N 1
ATOM 684 C CA . GLN A 1 86 ? -12.462 -7.321 17.364 1.00 91.56 86 GLN A CA 1
ATOM 685 C C . GLN A 1 86 ? -11.105 -7.925 17.728 1.00 91.56 86 GLN A C 1
ATOM 687 O O . GLN A 1 86 ? -10.544 -8.727 16.976 1.00 91.56 86 GLN A O 1
ATOM 692 N N . LEU A 1 87 ? -10.574 -7.532 18.883 1.00 91.25 87 LEU A N 1
ATOM 693 C CA . LEU A 1 87 ? -9.335 -8.058 19.445 1.00 91.25 87 LEU A CA 1
ATOM 694 C C . LEU A 1 87 ? -9.598 -8.594 20.846 1.00 91.25 87 LEU A C 1
ATOM 696 O O . LEU A 1 87 ? -10.489 -8.126 21.548 1.00 91.25 87 LEU A O 1
ATOM 700 N N . ASP A 1 88 ? -8.773 -9.553 21.252 1.00 93.00 88 ASP A N 1
ATOM 701 C CA . ASP A 1 88 ? -8.712 -9.990 22.642 1.00 93.00 88 ASP A CA 1
ATOM 702 C C . ASP A 1 88 ? -8.445 -8.788 23.576 1.00 93.00 88 ASP A C 1
ATOM 704 O O . ASP A 1 88 ? -7.635 -7.929 23.202 1.00 93.00 88 ASP A O 1
ATOM 708 N N . PRO A 1 89 ? -9.063 -8.714 24.771 1.00 91.88 89 PRO A N 1
ATOM 709 C CA . PRO A 1 89 ? -8.937 -7.566 25.669 1.00 91.88 89 PRO A CA 1
ATOM 710 C C . PRO A 1 89 ? -7.489 -7.156 25.965 1.00 91.88 89 PRO A C 1
ATOM 712 O O . PRO A 1 89 ? -7.176 -5.965 25.977 1.00 91.88 89 PRO A O 1
ATOM 715 N N . MET A 1 90 ? -6.575 -8.121 26.122 1.00 94.00 90 MET A N 1
ATOM 716 C CA . MET A 1 90 ? -5.159 -7.834 26.368 1.00 94.00 90 MET A CA 1
ATOM 717 C C . MET A 1 90 ? -4.504 -7.171 25.150 1.00 94.00 90 MET A C 1
ATOM 719 O O . MET A 1 90 ? -3.761 -6.196 25.272 1.00 94.00 90 MET A O 1
ATOM 723 N N . ARG A 1 91 ? -4.786 -7.688 23.950 1.00 91.88 91 ARG A N 1
ATOM 724 C CA . ARG A 1 91 ? -4.244 -7.148 22.693 1.00 91.88 91 ARG A CA 1
ATOM 725 C C . ARG A 1 91 ? -4.843 -5.787 22.364 1.00 91.88 91 ARG A C 1
ATOM 727 O O . ARG A 1 91 ? -4.133 -4.930 21.843 1.00 91.88 91 ARG A O 1
ATOM 734 N N . ALA A 1 92 ? -6.125 -5.598 22.666 1.00 91.69 92 ALA A N 1
ATOM 735 C CA . ALA A 1 92 ? -6.829 -4.340 22.482 1.00 91.69 92 ALA A CA 1
ATOM 736 C C . ALA A 1 92 ? -6.186 -3.224 23.313 1.00 91.69 92 ALA A C 1
ATOM 738 O O . ALA A 1 92 ? -5.950 -2.147 22.771 1.00 91.69 92 ALA A O 1
ATOM 739 N N . GLU A 1 93 ? -5.819 -3.492 24.571 1.00 94.00 93 GLU A N 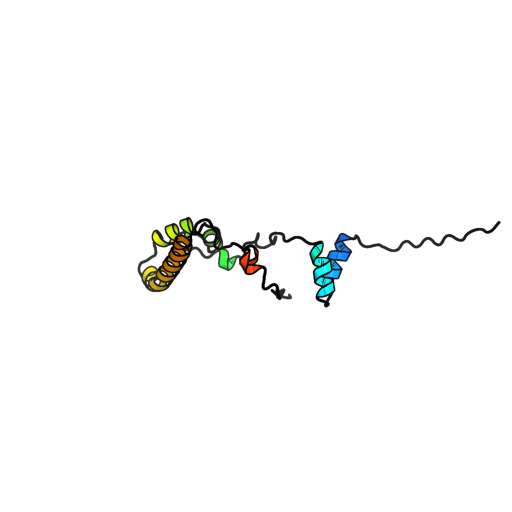1
ATOM 740 C CA . GLU A 1 93 ? -5.187 -2.476 25.420 1.00 94.00 93 GLU A CA 1
ATOM 741 C C . GLU A 1 93 ? -3.797 -2.079 24.904 1.00 94.00 93 GLU A C 1
ATOM 743 O O . GLU A 1 93 ? -3.493 -0.892 24.779 1.00 94.00 93 GLU A O 1
ATOM 748 N N . ILE A 1 94 ? -2.983 -3.058 24.492 1.00 94.19 94 ILE A N 1
ATOM 749 C CA . ILE A 1 94 ? -1.654 -2.805 23.908 1.00 94.19 94 ILE A CA 1
ATOM 750 C C . ILE A 1 94 ? -1.774 -2.002 22.600 1.00 94.19 94 ILE A C 1
ATOM 752 O O . ILE A 1 94 ? -1.007 -1.069 22.357 1.00 94.19 94 ILE A O 1
ATOM 756 N N . ALA A 1 95 ? -2.739 -2.350 21.745 1.00 93.75 95 ALA A N 1
ATOM 757 C CA . ALA A 1 95 ? -2.911 -1.742 20.428 1.00 93.75 95 ALA A CA 1
ATOM 758 C C . ALA A 1 95 ? -3.743 -0.448 20.439 1.00 93.75 95 ALA A C 1
ATOM 760 O O . ALA A 1 95 ? -3.834 0.220 19.407 1.00 93.75 95 ALA A O 1
ATOM 761 N N . ARG A 1 96 ? -4.332 -0.059 21.577 1.00 93.88 96 ARG A N 1
ATOM 762 C CA . ARG A 1 96 ? -5.306 1.039 21.695 1.00 93.88 96 ARG A CA 1
ATOM 763 C C . ARG A 1 96 ? -4.824 2.348 21.072 1.00 93.88 96 ARG A C 1
ATOM 765 O O . ARG A 1 96 ? -5.546 2.976 20.297 1.00 93.88 96 ARG A O 1
ATOM 772 N N . LEU A 1 97 ? -3.596 2.760 21.390 1.00 95.19 97 LEU A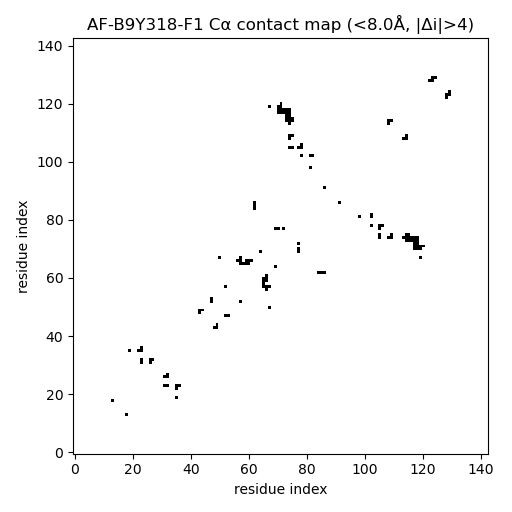 N 1
ATOM 773 C CA . LEU A 1 97 ? -3.004 3.995 20.862 1.00 95.19 97 LEU A CA 1
ATOM 774 C C . LEU A 1 97 ? -2.739 3.904 19.356 1.00 95.19 97 LEU A C 1
ATOM 776 O O . LEU A 1 97 ? -3.020 4.849 18.621 1.00 95.19 97 LEU A O 1
ATOM 780 N N . VAL A 1 98 ? -2.253 2.751 18.895 1.00 94.94 98 VAL A N 1
ATOM 781 C CA . VAL A 1 98 ? -1.947 2.506 17.481 1.00 94.94 98 VAL A CA 1
ATOM 782 C C . VAL A 1 98 ? -3.226 2.528 16.643 1.00 94.94 98 VAL A C 1
ATOM 784 O O . VAL A 1 98 ? -3.273 3.200 15.616 1.00 94.94 98 VAL A O 1
ATOM 787 N N . ILE A 1 99 ? -4.287 1.859 17.102 1.00 94.38 99 ILE A N 1
ATOM 788 C CA . ILE A 1 99 ? -5.589 1.838 16.421 1.00 94.38 99 ILE A CA 1
ATOM 789 C C . ILE A 1 99 ? -6.174 3.250 16.344 1.00 94.38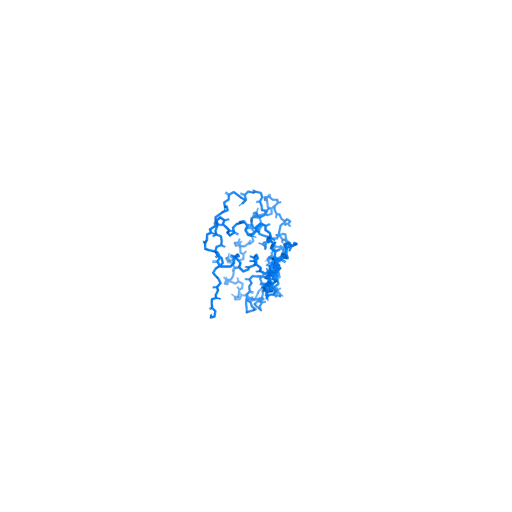 99 ILE A C 1
ATOM 791 O O . ILE A 1 99 ? -6.620 3.664 15.275 1.00 94.38 99 ILE A O 1
ATOM 795 N N . LYS A 1 100 ? -6.119 4.015 17.443 1.00 95.56 100 LYS A N 1
ATOM 796 C CA . LYS A 1 100 ? -6.602 5.403 17.471 1.00 95.56 100 LYS A CA 1
ATOM 797 C C . LYS A 1 100 ? -5.886 6.279 16.438 1.00 95.56 100 LYS A C 1
ATOM 799 O O . LYS A 1 100 ? -6.545 7.022 15.714 1.00 95.56 100 LYS A O 1
ATOM 804 N N . GLU A 1 101 ? -4.562 6.174 16.342 1.00 96.81 101 GLU A N 1
ATOM 805 C CA . GLU A 1 101 ? -3.765 6.947 15.382 1.00 96.81 101 GLU A CA 1
ATOM 806 C C . GLU A 1 101 ? -4.059 6.543 13.929 1.00 96.81 101 GLU A C 1
ATOM 808 O O . GLU A 1 101 ? -4.235 7.405 13.067 1.00 96.81 101 GLU A O 1
ATOM 813 N N . ILE A 1 102 ? -4.182 5.240 13.650 1.00 95.25 102 ILE A N 1
ATOM 814 C CA . ILE A 1 102 ? -4.539 4.745 12.311 1.00 95.25 102 ILE A CA 1
ATOM 815 C C . ILE A 1 102 ? -5.909 5.285 11.890 1.00 95.25 102 ILE A C 1
ATOM 817 O O . ILE A 1 102 ? -6.043 5.829 10.794 1.00 95.25 102 ILE A O 1
ATOM 821 N N . VAL A 1 103 ? -6.916 5.183 12.761 1.00 95.69 103 VAL A N 1
ATOM 822 C CA . VAL A 1 103 ? -8.268 5.685 12.477 1.00 95.69 103 VAL A CA 1
ATOM 823 C C . VAL A 1 103 ? -8.256 7.199 12.266 1.00 95.69 103 VAL A C 1
ATOM 825 O O . VAL A 1 103 ? -8.897 7.675 11.331 1.00 95.69 103 VAL A O 1
ATOM 828 N N . SER A 1 104 ? -7.494 7.950 13.066 1.00 96.69 104 SER A N 1
ATOM 829 C CA . SER A 1 104 ? -7.328 9.400 12.902 1.00 96.69 104 SER A CA 1
ATOM 830 C C . SER A 1 104 ? -6.793 9.761 11.509 1.00 96.69 104 SER A C 1
ATOM 832 O O . SER A 1 104 ? -7.392 10.568 10.799 1.00 96.69 104 SER A O 1
ATOM 834 N N . ARG A 1 105 ? -5.728 9.090 11.048 1.00 95.69 105 ARG A N 1
ATOM 835 C CA . ARG A 1 105 ? -5.134 9.342 9.722 1.00 95.69 105 ARG A CA 1
ATOM 836 C C . ARG A 1 105 ? -6.043 8.942 8.569 1.00 95.69 105 ARG A C 1
ATOM 838 O O . ARG A 1 105 ? -6.116 9.660 7.576 1.00 95.69 105 ARG A O 1
ATOM 845 N N . LEU A 1 106 ? -6.729 7.806 8.685 1.00 94.88 106 LEU A N 1
ATOM 846 C CA . LEU A 1 106 ? -7.686 7.382 7.663 1.00 94.88 106 LEU A CA 1
ATOM 847 C C . LEU A 1 106 ? -8.880 8.340 7.591 1.00 94.88 106 LEU A C 1
ATOM 849 O O . LEU A 1 106 ? -9.353 8.632 6.498 1.00 94.88 106 LEU A O 1
ATOM 853 N N . THR A 1 107 ? -9.322 8.869 8.734 1.00 94.88 107 THR A N 1
ATOM 854 C CA . THR A 1 107 ? -10.387 9.880 8.787 1.00 94.88 107 THR A CA 1
ATOM 855 C C . THR A 1 107 ? -9.926 11.175 8.128 1.00 94.88 107 THR A C 1
ATOM 857 O O . THR A 1 107 ? -10.616 11.677 7.257 1.00 94.88 107 THR A O 1
ATOM 860 N N . PHE A 1 108 ? -8.708 11.640 8.411 1.00 95.06 108 PHE A N 1
ATOM 861 C CA . PHE A 1 108 ? -8.143 12.802 7.721 1.00 95.06 108 PHE A CA 1
ATOM 862 C C . PHE A 1 108 ? -8.097 12.620 6.193 1.00 95.06 108 PHE A C 1
ATOM 864 O O . PHE A 1 108 ? -8.490 13.511 5.445 1.00 95.06 108 PHE A O 1
ATOM 871 N N . LEU A 1 109 ? -7.657 11.453 5.704 1.00 93.44 109 LEU A N 1
ATOM 872 C CA . LEU A 1 109 ? -7.663 11.158 4.264 1.00 93.44 109 LEU A CA 1
ATOM 873 C C . LEU A 1 109 ? -9.077 11.155 3.672 1.00 93.44 109 LEU A C 1
ATOM 875 O O . LEU A 1 109 ? -9.255 11.546 2.516 1.00 93.44 109 LEU A O 1
ATOM 879 N N . LYS A 1 110 ? -10.066 10.727 4.461 1.00 92.94 110 LYS A N 1
ATOM 880 C CA . LYS A 1 110 ? -11.476 10.800 4.096 1.00 92.94 110 LYS A CA 1
ATOM 881 C C . LYS A 1 110 ? -11.949 12.249 3.990 1.00 92.94 110 LYS A C 1
ATOM 883 O O . LYS A 1 110 ? -12.500 12.627 2.963 1.00 92.94 110 LYS A O 1
ATOM 888 N N . ASP A 1 111 ? -11.652 13.069 4.991 1.00 94.44 111 ASP A N 1
ATOM 889 C CA . ASP A 1 111 ? -12.091 14.467 5.064 1.00 94.44 111 ASP A CA 1
ATOM 890 C C . ASP A 1 111 ? -11.513 15.328 3.925 1.00 94.44 111 ASP A C 1
ATOM 892 O O . ASP A 1 111 ? -12.162 16.256 3.449 1.00 94.44 111 ASP A O 1
ATOM 896 N N . VAL A 1 112 ? -10.317 14.991 3.429 1.00 95.12 112 VAL A N 1
ATOM 897 C CA . VAL A 1 112 ? -9.683 15.644 2.264 1.00 95.12 112 VAL A CA 1
ATOM 898 C C . VAL A 1 112 ? -10.242 15.126 0.919 1.00 95.12 112 VAL A C 1
ATOM 900 O O . VAL A 1 112 ? -9.904 15.650 -0.142 1.00 95.12 112 VAL A O 1
ATOM 903 N N . GLY A 1 113 ? -11.106 14.105 0.927 1.00 91.50 113 GLY A N 1
ATOM 904 C CA . GLY A 1 113 ? -11.735 13.542 -0.274 1.00 91.50 113 GLY A CA 1
ATOM 905 C C . GLY A 1 113 ? -10.877 12.515 -1.025 1.00 91.50 113 GLY A C 1
ATOM 906 O O . GLY A 1 113 ? -11.089 12.274 -2.212 1.00 91.50 113 GLY A O 1
ATOM 907 N N . LEU A 1 114 ? -9.897 11.892 -0.361 1.00 91.44 114 LEU A N 1
ATOM 908 C CA . LEU A 1 114 ? -9.017 10.856 -0.938 1.00 91.44 114 LEU A CA 1
ATOM 909 C C . LEU A 1 114 ? -9.463 9.427 -0.592 1.00 91.44 114 LEU A C 1
ATOM 911 O O . LEU A 1 1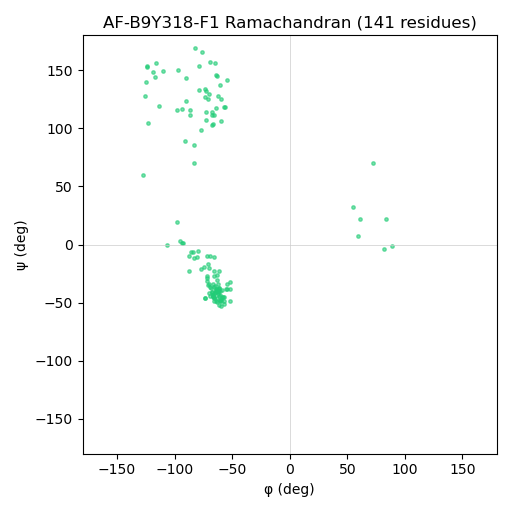14 ? -8.702 8.465 -0.694 1.00 91.44 114 LEU A O 1
ATOM 915 N N . GLU A 1 115 ? -10.717 9.284 -0.194 1.00 87.88 115 GLU A N 1
ATOM 916 C CA . GLU A 1 115 ? -11.305 8.078 0.385 1.00 87.88 115 GLU A CA 1
ATOM 917 C C . GLU A 1 115 ? -11.391 6.870 -0.571 1.00 87.88 115 GLU A C 1
ATOM 919 O O . GLU A 1 115 ? -11.392 5.714 -0.140 1.00 87.88 115 GLU A O 1
ATOM 924 N N . TYR A 1 116 ? -11.390 7.126 -1.880 1.00 88.56 116 TYR A N 1
ATOM 925 C CA . TYR A 1 116 ? -11.415 6.107 -2.933 1.00 88.56 116 TYR A CA 1
ATOM 926 C C . TYR A 1 116 ? -10.038 5.481 -3.216 1.00 88.56 116 TYR A C 1
ATOM 928 O O . TYR A 1 116 ? -9.941 4.505 -3.962 1.00 88.56 116 TYR A O 1
ATOM 936 N N . LEU A 1 117 ? -8.958 6.043 -2.665 1.00 90.19 117 LEU A N 1
ATOM 937 C CA . LEU A 1 117 ? -7.602 5.547 -2.886 1.00 90.19 117 LEU A CA 1
ATOM 938 C C . LEU A 1 117 ? -7.297 4.321 -2.030 1.00 90.19 117 LEU A C 1
ATOM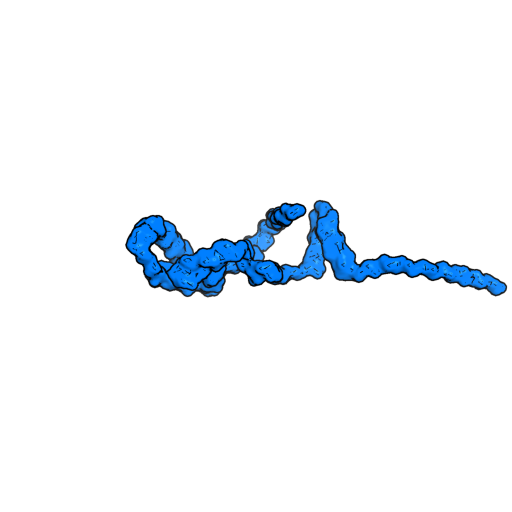 940 O O . LEU A 1 117 ? -7.845 4.149 -0.946 1.00 90.19 117 LEU A O 1
ATOM 944 N N . THR A 1 118 ? -6.371 3.494 -2.513 1.00 91.00 118 THR A N 1
ATOM 945 C CA . THR A 1 118 ? -5.785 2.391 -1.747 1.00 91.00 118 THR A CA 1
ATOM 946 C C . THR A 1 118 ? -4.451 2.815 -1.136 1.00 91.00 118 THR A C 1
ATOM 948 O O . THR A 1 118 ? -3.732 3.642 -1.706 1.00 91.00 118 THR A O 1
ATOM 951 N N . LEU A 1 119 ? -4.096 2.243 0.016 1.00 87.19 119 LEU A N 1
ATOM 952 C CA . LEU A 1 119 ? -2.847 2.568 0.722 1.00 87.19 119 LEU A CA 1
ATOM 953 C C . LEU A 1 119 ? -1.603 2.011 0.008 1.00 87.19 119 LEU A C 1
ATOM 955 O O . LEU A 1 119 ? -0.524 2.585 0.115 1.00 87.19 119 LEU A O 1
ATOM 959 N N . ASP A 1 120 ? -1.749 0.923 -0.754 1.00 86.06 120 ASP A N 1
ATOM 960 C CA . ASP A 1 120 ? -0.671 0.330 -1.566 1.00 86.06 120 ASP A CA 1
ATOM 961 C C . ASP A 1 120 ? -0.310 1.176 -2.809 1.00 86.06 120 ASP A C 1
ATOM 963 O O . ASP A 1 120 ? 0.695 0.939 -3.492 1.00 86.06 120 ASP A O 1
ATOM 967 N N . ARG A 1 121 ? -1.108 2.206 -3.128 1.00 81.19 121 ARG A N 1
ATOM 968 C CA . ARG A 1 121 ? -0.891 3.035 -4.315 1.00 81.19 121 ARG A CA 1
ATOM 969 C C . ARG A 1 121 ? 0.483 3.713 -4.269 1.00 81.19 121 ARG A C 1
ATOM 971 O O . ARG A 1 121 ? 0.809 4.478 -3.368 1.00 81.19 121 ARG A O 1
ATOM 978 N N . LEU A 1 122 ? 1.270 3.505 -5.327 1.00 71.88 122 LEU A N 1
ATOM 979 C CA . LEU A 1 122 ? 2.546 4.196 -5.531 1.00 71.88 122 LEU A CA 1
ATOM 980 C C . LEU A 1 122 ? 2.365 5.721 -5.513 1.00 71.88 122 LEU A C 1
ATOM 982 O O . LEU A 1 122 ? 1.732 6.285 -6.411 1.00 71.88 122 LEU A O 1
ATOM 986 N N . ALA A 1 123 ? 3.009 6.382 -4.547 1.00 60.78 123 ALA A N 1
ATOM 987 C CA . ALA A 1 123 ? 3.002 7.837 -4.403 1.00 60.78 123 ALA A CA 1
ATOM 988 C C . ALA A 1 123 ? 3.460 8.563 -5.684 1.00 60.78 123 ALA A C 1
ATOM 990 O O . ALA A 1 123 ? 2.895 9.593 -6.036 1.00 60.78 123 ALA A O 1
ATOM 991 N N . GLY A 1 124 ? 4.396 7.984 -6.450 1.00 56.56 124 GLY A N 1
ATOM 992 C CA . GLY A 1 124 ? 4.935 8.562 -7.694 1.00 56.56 124 GLY A CA 1
ATOM 993 C C . GLY A 1 124 ? 3.948 8.692 -8.867 1.00 56.56 124 GLY A C 1
ATOM 994 O O . GLY A 1 124 ? 4.263 9.350 -9.857 1.00 56.56 124 GLY A O 1
ATOM 995 N N . ARG A 1 125 ? 2.749 8.097 -8.779 1.00 44.28 125 ARG A N 1
ATOM 996 C CA . ARG A 1 125 ? 1.652 8.322 -9.745 1.00 44.28 125 ARG A CA 1
ATOM 997 C C . ARG A 1 125 ? 0.688 9.435 -9.316 1.00 44.28 125 ARG A C 1
ATOM 999 O O . ARG A 1 125 ? -0.293 9.680 -10.013 1.00 44.28 125 ARG A O 1
ATOM 1006 N N . CYS A 1 126 ? 0.935 10.092 -8.182 1.00 39.19 126 CYS A N 1
ATOM 1007 C CA . CYS A 1 126 ? 0.262 11.336 -7.827 1.00 39.19 126 CYS A CA 1
ATOM 1008 C C . CYS A 1 126 ? 0.922 12.497 -8.599 1.00 39.19 126 CYS A C 1
ATOM 1010 O O . CYS A 1 126 ? 2.155 12.577 -8.592 1.00 39.19 126 CYS A O 1
ATOM 1012 N N . PRO A 1 127 ? 0.162 13.404 -9.247 1.00 40.88 127 PRO A N 1
ATOM 1013 C CA . PRO A 1 127 ? 0.725 14.508 -10.033 1.00 40.88 127 PRO A CA 1
ATOM 1014 C C . PRO A 1 127 ? 1.762 15.351 -9.272 1.00 40.88 127 PRO A C 1
ATOM 1016 O O . PRO A 1 127 ? 2.741 15.802 -9.861 1.00 40.88 127 PRO A O 1
ATOM 1019 N N . ALA A 1 128 ? 1.599 15.494 -7.952 1.00 44.91 128 ALA A N 1
ATOM 1020 C CA . ALA A 1 128 ? 2.504 16.253 -7.090 1.00 44.91 128 ALA A CA 1
ATOM 1021 C C . ALA A 1 128 ? 3.875 15.578 -6.853 1.00 44.91 128 ALA A C 1
ATOM 1023 O O . ALA A 1 128 ? 4.875 16.268 -6.670 1.00 44.91 128 ALA A O 1
ATOM 1024 N N . ALA A 1 129 ? 3.955 14.243 -6.888 1.00 37.94 129 ALA A N 1
ATOM 1025 C CA . ALA A 1 129 ? 5.157 13.489 -6.507 1.00 37.94 129 ALA A CA 1
ATOM 1026 C C . ALA A 1 129 ? 6.159 13.269 -7.658 1.00 37.94 129 ALA A C 1
ATOM 1028 O O . ALA A 1 129 ? 7.284 12.832 -7.423 1.00 37.94 129 ALA A O 1
ATOM 1029 N N . ARG A 1 130 ? 5.793 13.585 -8.909 1.00 33.81 130 ARG A N 1
ATOM 1030 C CA . ARG A 1 130 ? 6.699 13.456 -10.070 1.00 33.81 130 ARG A CA 1
ATOM 1031 C C . ARG A 1 130 ? 7.863 14.457 -10.074 1.00 33.81 130 ARG A C 1
ATOM 1033 O O . ARG A 1 130 ? 8.765 14.312 -10.890 1.00 33.81 130 ARG A O 1
ATOM 1040 N N . ARG A 1 131 ? 7.867 15.457 -9.187 1.00 32.75 131 ARG A N 1
ATOM 1041 C CA . ARG A 1 131 ? 8.870 16.538 -9.176 1.00 32.75 131 ARG A CA 1
ATOM 1042 C C . ARG A 1 131 ? 10.188 16.215 -8.454 1.00 32.75 131 ARG A C 1
ATOM 1044 O O . ARG A 1 131 ? 11.114 17.006 -8.565 1.00 32.75 131 ARG A O 1
ATOM 1051 N N . SER A 1 132 ? 10.322 15.072 -7.775 1.00 34.78 132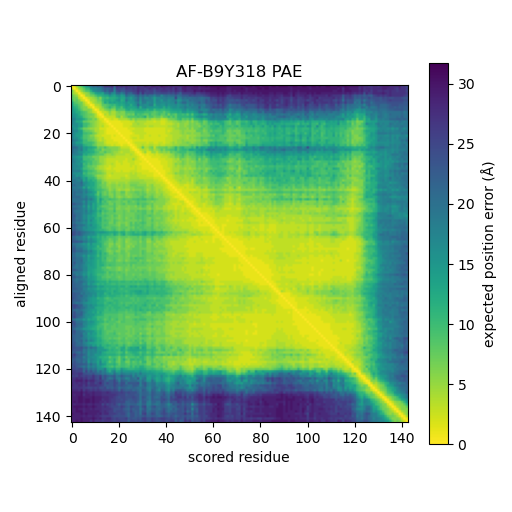 SER A N 1
ATOM 1052 C CA . SER A 1 132 ? 11.545 14.707 -7.032 1.00 34.78 132 SER A CA 1
ATOM 1053 C C . SER A 1 132 ? 12.072 13.322 -7.430 1.00 34.78 132 SER A C 1
ATOM 1055 O O . SER A 1 132 ? 12.124 12.390 -6.628 1.00 34.78 132 SER A O 1
ATOM 1057 N N . GLY A 1 133 ? 12.398 13.146 -8.709 1.00 37.69 133 GLY A N 1
ATOM 1058 C CA . GLY A 1 133 ? 12.942 11.899 -9.246 1.00 37.69 133 GLY A CA 1
ATOM 1059 C C . GLY A 1 133 ? 14.450 11.767 -9.039 1.00 37.69 133 GLY A C 1
ATOM 1060 O O . GLY A 1 133 ? 15.192 11.817 -10.010 1.00 37.69 133 GLY A O 1
ATOM 1061 N N . SER A 1 134 ? 14.916 11.572 -7.804 1.00 37.69 134 SER A N 1
ATOM 1062 C CA . SER A 1 134 ? 16.281 11.103 -7.533 1.00 37.69 134 SER A CA 1
ATOM 1063 C C . SER A 1 134 ? 16.259 9.823 -6.689 1.00 37.69 134 SER A C 1
ATOM 1065 O O . SER A 1 134 ? 16.015 9.821 -5.489 1.00 37.69 134 SER A O 1
ATOM 1067 N N . GLY A 1 135 ? 16.531 8.699 -7.357 1.00 41.41 135 GLY A N 1
ATOM 1068 C CA . GLY A 1 135 ? 17.291 7.589 -6.780 1.00 41.41 135 GLY A CA 1
ATOM 1069 C C . GLY A 1 135 ? 16.630 6.724 -5.705 1.00 41.41 135 GLY A C 1
ATOM 1070 O O . GLY A 1 135 ? 17.137 6.643 -4.590 1.00 41.41 135 GLY A O 1
ATOM 1071 N N . TRP A 1 136 ? 15.632 5.911 -6.063 1.00 33.28 136 TRP A N 1
ATOM 1072 C CA . TRP A 1 136 ? 15.345 4.700 -5.281 1.00 33.28 136 TRP A CA 1
ATOM 1073 C C . TRP A 1 136 ? 16.271 3.555 -5.713 1.00 33.28 136 TRP A C 1
ATOM 1075 O O . TRP A 1 136 ? 15.942 2.720 -6.556 1.00 33.28 136 TRP A O 1
ATOM 1085 N N . ARG A 1 137 ? 17.470 3.527 -5.111 1.00 36.44 137 ARG A N 1
ATOM 1086 C CA . ARG A 1 137 ? 18.395 2.383 -5.137 1.00 36.44 137 ARG A CA 1
ATOM 1087 C C . ARG A 1 137 ? 17.706 1.159 -4.525 1.00 36.44 137 ARG A C 1
ATOM 1089 O O . ARG A 1 137 ? 17.608 1.042 -3.306 1.00 36.44 137 ARG A O 1
ATOM 1096 N N . ARG A 1 138 ? 17.317 0.187 -5.353 1.00 37.72 138 ARG A N 1
ATOM 1097 C CA . ARG A 1 138 ? 17.124 -1.190 -4.880 1.00 37.72 138 ARG A CA 1
ATOM 1098 C C . ARG A 1 138 ? 18.503 -1.793 -4.617 1.00 37.72 138 ARG A C 1
ATOM 1100 O O . ARG A 1 138 ? 19.232 -2.098 -5.555 1.00 37.72 138 ARG A O 1
ATOM 1107 N N . ARG A 1 139 ? 18.872 -1.957 -3.342 1.00 33.78 139 ARG A N 1
ATOM 1108 C CA . ARG A 1 139 ? 19.928 -2.902 -2.956 1.00 33.78 139 ARG A CA 1
ATOM 1109 C C . ARG A 1 139 ? 19.396 -4.300 -3.263 1.00 33.78 139 ARG A C 1
ATOM 1111 O O . ARG A 1 139 ? 18.529 -4.801 -2.554 1.00 33.78 139 ARG A O 1
ATOM 1118 N N . SER A 1 140 ? 19.869 -4.899 -4.348 1.00 36.50 140 SER A N 1
ATOM 1119 C CA . SER A 1 140 ? 19.778 -6.341 -4.544 1.00 36.50 140 SER A CA 1
ATOM 1120 C C . SER A 1 140 ? 20.622 -7.007 -3.460 1.00 36.50 140 SER A C 1
ATOM 1122 O O . SER A 1 140 ? 21.831 -6.777 -3.392 1.00 36.50 140 SER A O 1
ATOM 1124 N N . ALA A 1 141 ? 19.980 -7.798 -2.603 1.00 35.91 141 ALA A N 1
ATOM 1125 C CA . ALA A 1 141 ? 20.668 -8.763 -1.764 1.00 35.91 141 ALA A CA 1
ATOM 1126 C C . ALA A 1 141 ? 21.463 -9.702 -2.685 1.00 35.91 141 ALA A C 1
ATOM 1128 O O . ALA A 1 141 ? 20.881 -10.344 -3.559 1.00 35.91 141 ALA A O 1
ATOM 1129 N N . ARG A 1 142 ? 22.791 -9.702 -2.534 1.00 33.72 142 ARG A N 1
ATOM 1130 C CA . ARG A 1 142 ? 23.659 -10.751 -3.070 1.00 33.72 142 ARG A CA 1
ATOM 1131 C C . ARG A 1 142 ? 23.464 -11.999 -2.214 1.00 33.72 142 ARG A C 1
ATOM 1133 O O . ARG A 1 142 ? 23.466 -11.892 -0.988 1.00 33.72 142 ARG A O 1
ATOM 1140 N N . SER A 1 143 ? 23.276 -13.130 -2.881 1.00 32.41 143 SER A N 1
ATOM 1141 C CA . SER A 1 143 ? 23.809 -14.415 -2.427 1.00 32.41 143 SER A CA 1
ATOM 1142 C C . SER A 1 143 ? 25.286 -14.475 -2.795 1.00 32.41 143 SER A C 1
ATOM 1144 O O . SER A 1 143 ? 25.642 -13.845 -3.821 1.00 32.41 143 SER A O 1
#

Radius of gyration: 25.23 Å; Cα contacts (8 Å, |Δi|>4): 77; chains: 1; bounding box: 54×33×91 Å

Organism: NCBI:txid545696

Solvent-accessible surface area (backbone atoms only — not comparable to full-atom values): 9116 Å² total; per-residue (Å²): 133,89,82,77,85,79,85,86,78,92,72,89,76,77,53,70,67,60,51,49,58,50,49,44,70,70,47,84,52,65,71,62,32,53,58,49,46,73,80,57,78,94,70,69,44,85,89,48,71,59,63,87,55,57,69,74,61,58,69,47,64,58,86,89,37,26,65,63,64,50,31,63,30,30,36,54,57,42,41,54,48,64,73,67,56,77,63,58,71,72,56,40,64,74,40,45,67,60,53,52,53,52,48,51,54,39,47,52,41,40,76,76,69,52,31,83,42,39,71,66,59,64,62,66,78,38,87,81,47,63,81,70,87,73,80,87,78,77,80,74,82,78,131

pLDDT: mean 81.53, std 19.31, range [32.41, 96.81]

Foldseek 3Di:
DDDDDDDDDDDDDDDPVVVLVVCLVPDPDPVSVVVSCVVDDDDQDPQCRNQPDDPVQQPDDFQRHGPSRLQQDFLQVNLVCLVPGDDDPVVCVVCVVVSVVSNVVSVVCVVVPVRRDGNSDDPCPPPVNVPDPDDPDDPDDDD